Protein AF-A0A2C6ZEV0-F1 (afdb_monomer_lite)

Radius of gyration: 11.21 Å; chains: 1; bounding box: 28×20×27 Å

Sequence (64 aa):
MPTRTVDCPVALRANPALAQSYKGRDVTITVAEGHPPRLIITAPDEAALDQVEVWLAEMDTPAD

Structure (mmCIF, N/CA/C/O backbone):
data_AF-A0A2C6ZEV0-F1
#
_entry.id   AF-A0A2C6ZEV0-F1
#
loop_
_atom_site.group_PDB
_atom_site.id
_atom_site.type_symbol
_atom_site.label_atom_id
_atom_site.label_alt_id
_atom_site.label_comp_id
_atom_site.label_asym_id
_atom_site.label_entity_id
_atom_site.label_seq_id
_atom_site.pdbx_PDB_ins_code
_atom_site.Cartn_x
_atom_site.Cartn_y
_atom_site.Cartn_z
_atom_site.occupancy
_atom_site.B_iso_or_equiv
_atom_site.auth_seq_id
_atom_site.auth_comp_id
_atom_site.auth_asym_id
_atom_site.auth_atom_id
_atom_site.pdbx_PDB_model_num
ATOM 1 N N . MET A 1 1 ? -10.376 3.006 10.936 1.00 79.81 1 MET A N 1
ATOM 2 C CA . MET A 1 1 ? -9.195 2.909 10.064 1.00 79.81 1 MET A CA 1
ATOM 3 C C . MET A 1 1 ? -9.635 3.256 8.656 1.00 79.81 1 MET A C 1
ATOM 5 O O . MET A 1 1 ? -10.435 2.498 8.111 1.00 79.81 1 MET A O 1
ATOM 9 N N . PRO A 1 2 ? -9.268 4.436 8.128 1.00 92.06 2 PRO A N 1
ATOM 10 C CA . PRO A 1 2 ? -9.549 4.787 6.743 1.00 92.06 2 PRO A CA 1
ATOM 11 C C . PRO A 1 2 ? -8.754 3.902 5.774 1.00 92.06 2 PRO A C 1
ATOM 13 O O . PRO A 1 2 ? -7.641 3.458 6.071 1.00 92.06 2 PRO A O 1
ATOM 16 N N . THR A 1 3 ? -9.346 3.671 4.605 1.00 93.00 3 THR A N 1
ATOM 17 C CA . THR A 1 3 ? -8.756 2.888 3.520 1.00 93.00 3 THR A CA 1
ATOM 18 C C . THR A 1 3 ? -8.746 3.727 2.250 1.00 93.00 3 THR A C 1
ATOM 20 O O . THR A 1 3 ? -9.738 4.385 1.934 1.00 93.00 3 THR A O 1
ATOM 23 N N . ARG A 1 4 ? -7.639 3.694 1.508 1.00 92.50 4 ARG A N 1
ATOM 24 C CA . ARG A 1 4 ? -7.471 4.400 0.237 1.00 92.50 4 ARG A CA 1
ATOM 25 C C . ARG A 1 4 ? -6.881 3.460 -0.804 1.00 92.50 4 ARG A C 1
ATOM 27 O O . ARG A 1 4 ? -6.073 2.590 -0.485 1.00 92.50 4 ARG A O 1
ATOM 34 N N . THR A 1 5 ? -7.320 3.614 -2.046 1.00 91.81 5 THR A N 1
ATOM 35 C CA . THR A 1 5 ? -6.789 2.856 -3.178 1.00 91.81 5 THR A CA 1
ATOM 36 C C . THR A 1 5 ? -5.985 3.788 -4.060 1.00 91.81 5 THR A C 1
ATOM 38 O O . THR A 1 5 ? -6.510 4.809 -4.495 1.00 91.81 5 THR A O 1
ATOM 41 N N . VAL A 1 6 ? -4.740 3.419 -4.335 1.00 89.75 6 VAL A N 1
ATOM 42 C CA . VAL A 1 6 ? -3.821 4.189 -5.179 1.00 89.75 6 VAL A CA 1
ATOM 43 C C . VAL A 1 6 ? -3.213 3.294 -6.249 1.00 89.75 6 VAL A C 1
ATOM 45 O O . VAL A 1 6 ? -3.254 2.063 -6.148 1.00 89.75 6 VAL A O 1
ATOM 48 N N . ASP A 1 7 ? -2.659 3.893 -7.295 1.00 88.62 7 ASP A N 1
ATOM 49 C CA . ASP A 1 7 ? -1.914 3.146 -8.300 1.00 88.62 7 ASP A CA 1
ATOM 50 C C . ASP A 1 7 ? -0.654 2.520 -7.694 1.00 88.62 7 ASP A C 1
ATOM 52 O O . ASP A 1 7 ? 0.012 3.105 -6.843 1.00 88.62 7 ASP A O 1
ATOM 56 N N . CYS A 1 8 ? -0.338 1.290 -8.109 1.00 85.69 8 CYS A N 1
ATOM 57 C CA . CYS A 1 8 ? 0.876 0.620 -7.655 1.00 85.69 8 CYS A CA 1
ATOM 58 C C . CYS A 1 8 ? 2.099 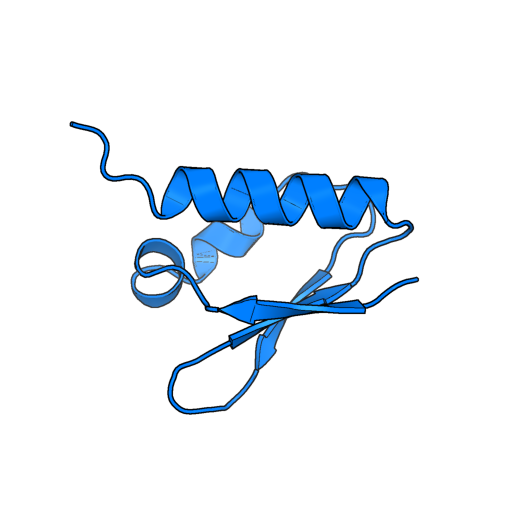1.194 -8.394 1.00 85.69 8 CYS A C 1
ATOM 60 O O . CYS A 1 8 ? 2.147 1.021 -9.620 1.00 85.69 8 CYS A O 1
ATOM 62 N N . PRO A 1 9 ? 3.080 1.805 -7.695 1.00 85.62 9 PRO A N 1
ATOM 63 C CA . PRO A 1 9 ? 4.286 2.360 -8.312 1.00 85.62 9 PRO A CA 1
ATOM 64 C C . PRO A 1 9 ? 5.091 1.301 -9.060 1.00 85.62 9 PRO A C 1
ATOM 66 O O . PRO A 1 9 ? 5.094 0.125 -8.677 1.00 85.62 9 PRO A O 1
ATOM 69 N N . VAL A 1 10 ? 5.838 1.706 -10.090 1.00 84.19 10 VAL A N 1
ATOM 70 C CA . VAL A 1 10 ? 6.627 0.762 -10.905 1.00 84.19 10 VAL A CA 1
ATOM 71 C C . VAL A 1 10 ? 7.668 0.022 -10.060 1.00 84.19 10 VAL A C 1
ATOM 73 O O . VAL A 1 10 ? 7.828 -1.190 -10.214 1.00 84.19 10 VAL A O 1
ATOM 76 N N . ALA A 1 11 ? 8.313 0.710 -9.114 1.00 83.19 11 ALA A N 1
ATOM 77 C CA . ALA A 1 11 ? 9.29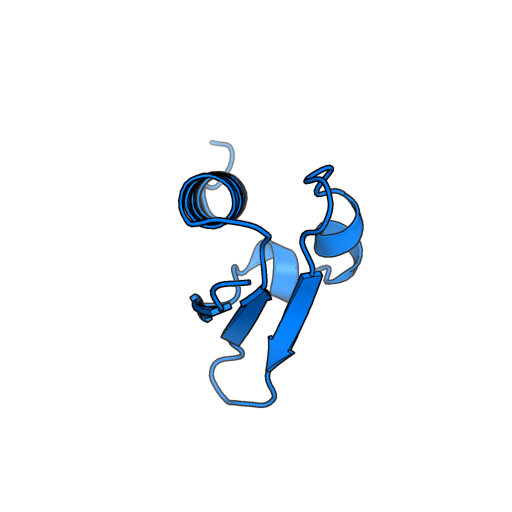0 0.111 -8.205 1.00 83.19 11 ALA A CA 1
ATOM 78 C C . ALA A 1 11 ? 8.685 -1.026 -7.359 1.00 83.19 11 ALA A C 1
ATOM 80 O O . ALA A 1 11 ? 9.283 -2.092 -7.224 1.00 83.19 11 ALA A O 1
ATOM 81 N N . LEU A 1 12 ? 7.464 -0.836 -6.852 1.00 83.25 12 LEU A N 1
ATOM 82 C CA . LEU A 1 12 ? 6.727 -1.843 -6.082 1.00 83.25 12 LEU A CA 1
ATOM 83 C C . LEU A 1 12 ? 6.220 -2.996 -6.952 1.00 83.25 12 LEU A C 1
ATOM 85 O O . LEU A 1 12 ? 6.198 -4.137 -6.494 1.00 83.25 12 LEU A O 1
ATOM 89 N N . ARG A 1 13 ? 5.864 -2.729 -8.215 1.00 81.56 13 ARG A N 1
ATOM 90 C CA . ARG A 1 13 ? 5.554 -3.787 -9.194 1.00 81.56 13 ARG A CA 1
ATOM 91 C C . ARG A 1 13 ? 6.778 -4.648 -9.495 1.00 81.56 13 ARG A C 1
ATOM 93 O O . ARG A 1 13 ? 6.650 -5.863 -9.598 1.00 81.56 13 ARG A O 1
ATOM 100 N N . ALA A 1 14 ? 7.949 -4.026 -9.639 1.00 84.06 14 ALA A N 1
ATOM 101 C CA . ALA A 1 14 ? 9.209 -4.721 -9.880 1.00 84.06 14 ALA A CA 1
ATOM 102 C C . ALA A 1 14 ? 9.702 -5.480 -8.636 1.00 84.06 14 ALA A C 1
ATOM 104 O O . ALA A 1 14 ? 10.288 -6.555 -8.764 1.00 84.06 14 ALA A O 1
ATOM 105 N N . ASN A 1 15 ? 9.455 -4.942 -7.437 1.00 85.19 15 ASN A N 1
ATOM 106 C CA . ASN A 1 15 ? 9.844 -5.555 -6.174 1.00 85.19 15 ASN A CA 1
ATOM 107 C C . ASN A 1 15 ? 8.781 -5.338 -5.071 1.00 85.19 15 ASN A C 1
ATOM 109 O O . ASN A 1 15 ? 8.858 -4.365 -4.313 1.00 85.19 15 ASN A O 1
ATOM 113 N N . PRO A 1 16 ? 7.824 -6.271 -4.902 1.00 81.50 16 PRO A N 1
ATOM 114 C CA . PRO A 1 16 ? 6.761 -6.141 -3.905 1.00 81.50 16 PRO A CA 1
ATOM 115 C C . PRO A 1 16 ? 7.271 -6.214 -2.459 1.00 81.50 16 PRO A C 1
ATOM 117 O O . PRO A 1 16 ? 6.577 -5.780 -1.540 1.00 81.50 16 PRO A O 1
ATOM 120 N N . ALA A 1 17 ? 8.493 -6.711 -2.226 1.00 83.94 17 ALA A N 1
ATOM 121 C CA . ALA A 1 17 ? 9.083 -6.727 -0.890 1.00 83.94 17 ALA A CA 1
ATOM 122 C C . ALA A 1 17 ? 9.378 -5.313 -0.358 1.00 83.94 17 ALA A C 1
ATOM 124 O O . ALA A 1 17 ? 9.462 -5.143 0.855 1.00 83.94 17 ALA A O 1
ATOM 125 N N . LEU A 1 18 ? 9.456 -4.295 -1.228 1.00 84.25 18 LEU A N 1
ATOM 126 C CA . LEU A 1 18 ? 9.630 -2.897 -0.820 1.00 84.25 18 LEU A CA 1
ATOM 127 C C . LEU A 1 18 ? 8.490 -2.392 0.072 1.00 84.25 18 LEU A C 1
ATOM 129 O O . LEU A 1 18 ? 8.734 -1.548 0.928 1.00 84.25 18 LEU A O 1
ATOM 133 N N . ALA A 1 19 ? 7.280 -2.952 -0.049 1.00 82.44 19 ALA A N 1
ATOM 134 C CA . ALA A 1 19 ? 6.157 -2.619 0.832 1.00 82.44 19 ALA A CA 1
ATOM 135 C C . ALA A 1 19 ? 6.475 -2.899 2.311 1.00 82.44 19 ALA A C 1
ATOM 137 O O . ALA A 1 19 ? 6.002 -2.185 3.189 1.00 82.44 19 ALA A O 1
ATOM 138 N N . GLN A 1 20 ? 7.319 -3.901 2.589 1.00 80.94 20 GLN A N 1
ATOM 139 C CA . GLN A 1 20 ? 7.749 -4.249 3.947 1.00 80.94 20 GLN A CA 1
ATOM 140 C C . GLN A 1 20 ? 8.762 -3.249 4.525 1.00 80.94 20 GLN A C 1
ATOM 142 O O . GLN A 1 20 ? 8.983 -3.231 5.734 1.00 80.94 20 GLN A O 1
ATOM 147 N N . SER A 1 21 ? 9.379 -2.412 3.685 1.00 84.19 21 SER A N 1
ATOM 148 C CA . SER A 1 21 ? 10.311 -1.369 4.125 1.00 84.19 21 SER A CA 1
ATOM 149 C C . SER A 1 21 ? 9.598 -0.158 4.732 1.00 84.19 21 SER A C 1
ATOM 151 O O . SER A 1 21 ? 10.239 0.636 5.424 1.00 84.19 21 SER A O 1
ATOM 153 N N . TYR A 1 22 ? 8.291 -0.001 4.498 1.00 84.69 22 TYR A N 1
ATOM 154 C CA . TYR A 1 22 ? 7.511 1.088 5.074 1.00 84.69 22 TYR A CA 1
ATOM 155 C C . TYR A 1 22 ? 7.325 0.881 6.585 1.00 84.69 22 TYR A C 1
ATOM 157 O O . TYR A 1 22 ? 6.731 -0.099 7.027 1.00 84.69 22 TYR A O 1
ATOM 165 N N . LYS A 1 23 ? 7.830 1.819 7.397 1.00 79.56 23 LYS A N 1
ATOM 166 C CA . LYS A 1 23 ? 7.828 1.733 8.873 1.00 79.56 23 LYS A CA 1
ATOM 167 C C . LYS A 1 23 ? 6.624 2.413 9.543 1.00 79.56 23 LYS A C 1
ATOM 169 O O . LYS A 1 23 ? 6.708 2.787 10.713 1.00 79.56 23 LYS A O 1
ATOM 174 N N . GLY A 1 24 ? 5.517 2.606 8.825 1.00 80.75 24 GLY A N 1
ATOM 175 C CA . GLY A 1 24 ? 4.310 3.199 9.402 1.00 80.75 24 GLY A CA 1
ATOM 176 C C . GLY A 1 24 ? 3.657 2.281 10.433 1.00 80.75 24 GLY A C 1
ATOM 177 O O . GLY A 1 24 ? 3.471 1.087 10.202 1.00 80.75 24 GLY A O 1
ATOM 178 N N . ARG A 1 25 ? 3.302 2.845 11.588 1.00 82.44 25 ARG A N 1
ATOM 179 C CA . ARG A 1 25 ? 2.638 2.113 12.669 1.00 82.44 25 ARG A CA 1
ATOM 180 C C . ARG A 1 25 ? 1.175 1.844 12.299 1.00 82.44 25 ARG A C 1
ATOM 182 O O . ARG A 1 25 ? 0.482 2.765 11.881 1.00 82.44 25 ARG A O 1
ATOM 189 N N . ASP A 1 26 ? 0.729 0.597 12.456 1.00 87.38 26 ASP A N 1
ATOM 190 C CA . ASP A 1 26 ? -0.648 0.155 12.168 1.00 87.38 26 ASP A CA 1
ATOM 191 C C . ASP A 1 26 ? -1.112 0.417 10.715 1.00 87.38 26 ASP A C 1
ATOM 193 O O . ASP A 1 26 ? -2.307 0.530 10.438 1.00 87.38 26 ASP A O 1
ATOM 197 N N . VAL A 1 27 ? -0.169 0.486 9.767 1.00 89.94 27 VAL A N 1
ATOM 198 C CA . VAL A 1 27 ? -0.465 0.605 8.335 1.00 89.94 27 VAL A CA 1
ATOM 199 C C . VAL A 1 27 ? -0.374 -0.756 7.658 1.00 89.94 27 VAL A C 1
ATOM 201 O O . VAL A 1 27 ? 0.590 -1.496 7.832 1.00 89.94 27 VAL A O 1
ATOM 204 N N . THR A 1 28 ? -1.370 -1.066 6.835 1.00 90.75 28 THR A N 1
ATOM 205 C CA . THR A 1 28 ? -1.405 -2.255 5.984 1.00 90.75 28 THR A CA 1
ATOM 206 C C . THR A 1 28 ? -1.458 -1.831 4.523 1.00 90.75 28 THR A C 1
ATOM 208 O O . THR A 1 28 ? -2.365 -1.102 4.126 1.00 90.75 28 THR A O 1
ATOM 211 N N . ILE A 1 29 ? -0.514 -2.312 3.714 1.00 90.00 29 ILE A N 1
ATOM 212 C CA . ILE A 1 29 ? -0.476 -2.094 2.264 1.00 90.00 29 ILE A CA 1
ATOM 213 C C . ILE A 1 29 ? -0.705 -3.448 1.597 1.00 90.00 29 ILE A C 1
ATOM 215 O O . ILE A 1 29 ? 0.091 -4.368 1.766 1.00 90.00 29 ILE A O 1
ATOM 219 N N . THR A 1 30 ? -1.803 -3.585 0.860 1.00 88.62 30 THR A N 1
ATOM 220 C CA . THR A 1 30 ? -2.165 -4.820 0.151 1.00 88.62 30 THR A CA 1
ATOM 221 C C . THR A 1 30 ? -2.252 -4.550 -1.342 1.00 88.62 30 THR A C 1
ATOM 223 O O . THR A 1 30 ? -2.793 -3.528 -1.755 1.00 88.62 30 THR A O 1
ATOM 226 N N . VAL A 1 31 ? -1.749 -5.461 -2.171 1.00 85.38 31 VAL A N 1
ATOM 227 C CA . VAL A 1 31 ? -1.917 -5.365 -3.625 1.00 85.38 31 VAL A CA 1
ATOM 228 C C . VAL A 1 31 ? -3.312 -5.871 -3.989 1.00 85.38 31 VAL A C 1
ATOM 230 O O . VAL A 1 31 ? -3.661 -7.006 -3.674 1.00 85.38 31 VAL A O 1
ATOM 233 N N . ALA A 1 32 ? -4.113 -5.028 -4.633 1.00 84.56 32 ALA A N 1
ATOM 234 C CA . ALA A 1 32 ? -5.398 -5.420 -5.193 1.00 84.56 32 ALA A CA 1
ATOM 235 C C . ALA A 1 32 ? -5.205 -6.052 -6.570 1.00 84.56 32 ALA A C 1
ATOM 237 O O . ALA A 1 32 ? -4.502 -5.506 -7.426 1.00 84.56 32 ALA A O 1
ATOM 238 N N . GLU A 1 33 ? -5.881 -7.176 -6.796 1.00 75.56 33 GLU A N 1
ATOM 239 C CA . GLU A 1 33 ? -5.925 -7.822 -8.102 1.00 75.56 33 GLU A CA 1
ATOM 240 C C . GLU A 1 33 ? -6.671 -6.926 -9.105 1.00 75.56 33 GLU A C 1
ATOM 242 O O . GLU A 1 33 ? -7.808 -6.509 -8.882 1.00 75.56 33 GLU A O 1
ATOM 247 N N . GLY A 1 34 ? -6.006 -6.583 -10.208 1.00 74.50 34 GLY A N 1
ATOM 248 C CA . GLY A 1 34 ? -6.536 -5.700 -11.244 1.00 74.50 34 GLY A CA 1
ATOM 249 C C . GLY A 1 34 ? -5.463 -5.317 -12.261 1.00 74.50 34 GLY A C 1
ATOM 250 O O . GLY A 1 34 ? -4.271 -5.381 -11.969 1.00 74.50 34 GLY A O 1
ATOM 251 N N . HIS A 1 35 ? -5.882 -4.929 -13.468 1.00 72.88 35 HIS A N 1
ATOM 252 C CA . HIS A 1 35 ? -4.995 -4.372 -14.491 1.00 72.88 35 HIS A CA 1
ATOM 253 C C . HIS A 1 35 ? -5.448 -2.940 -14.824 1.00 72.88 35 HIS A C 1
ATOM 255 O O . HIS A 1 35 ? -6.557 -2.776 -15.337 1.00 72.88 35 HIS A O 1
ATOM 261 N N . PRO A 1 36 ? -4.631 -1.905 -14.547 1.00 75.81 36 PRO A N 1
ATOM 262 C CA . PRO A 1 36 ? -3.330 -1.955 -13.864 1.00 75.81 36 PRO A CA 1
ATOM 263 C C . PRO A 1 36 ? -3.434 -2.361 -12.374 1.00 75.81 36 PRO A C 1
ATOM 265 O O . PRO A 1 36 ? -4.486 -2.139 -11.767 1.00 75.81 36 PRO A O 1
ATOM 268 N N . PRO A 1 37 ? -2.370 -2.947 -11.778 1.00 83.94 37 PRO A N 1
ATOM 269 C CA . PRO A 1 37 ? -2.370 -3.325 -10.366 1.00 83.94 37 PRO A CA 1
ATOM 270 C C . PRO A 1 37 ? -2.425 -2.079 -9.482 1.00 83.94 37 PRO A C 1
ATOM 272 O O . PRO A 1 37 ? -1.743 -1.079 -9.742 1.00 83.94 37 PRO A O 1
ATOM 275 N N . ARG A 1 38 ? -3.237 -2.160 -8.427 1.00 89.94 38 ARG A N 1
ATOM 276 C CA . ARG A 1 38 ? -3.479 -1.076 -7.467 1.00 89.94 38 ARG A CA 1
ATOM 277 C C . ARG A 1 38 ? -3.081 -1.512 -6.066 1.00 89.94 38 ARG A C 1
ATOM 279 O O . ARG A 1 38 ? -3.030 -2.703 -5.773 1.00 89.94 38 ARG A O 1
ATOM 286 N N . LEU A 1 39 ? -2.825 -0.549 -5.194 1.00 90.44 39 LEU A N 1
ATOM 287 C CA . LEU A 1 39 ? -2.557 -0.773 -3.780 1.00 90.44 39 LEU A CA 1
ATOM 288 C C . LEU A 1 39 ? -3.756 -0.317 -2.961 1.00 90.44 39 LEU A C 1
ATOM 290 O O . LEU A 1 39 ? -4.275 0.777 -3.162 1.00 90.44 39 LEU A O 1
ATOM 294 N N . ILE A 1 40 ? -4.184 -1.157 -2.029 1.00 92.00 40 ILE A N 1
ATOM 295 C CA . ILE A 1 40 ? -5.141 -0.827 -0.981 1.00 92.00 40 ILE A CA 1
ATOM 296 C C . ILE A 1 40 ? -4.334 -0.555 0.281 1.00 92.00 40 ILE A C 1
ATOM 298 O O . ILE A 1 40 ? -3.691 -1.451 0.828 1.00 92.00 40 ILE A O 1
ATOM 302 N N . ILE A 1 41 ? -4.381 0.687 0.737 1.00 92.81 41 ILE A N 1
ATOM 303 C CA . ILE A 1 41 ? -3.701 1.157 1.936 1.00 92.81 41 ILE A CA 1
ATOM 304 C C . ILE A 1 41 ? -4.759 1.328 3.014 1.00 92.81 41 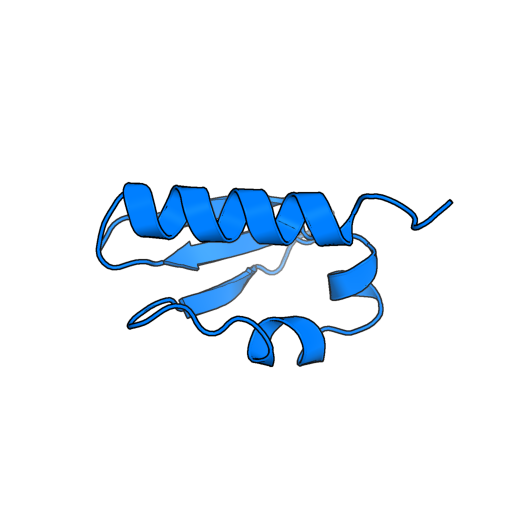ILE A C 1
ATOM 306 O O . ILE A 1 41 ? -5.740 2.037 2.810 1.00 92.81 41 ILE A O 1
ATOM 310 N N . THR A 1 42 ? -4.569 0.687 4.159 1.00 93.38 42 THR A N 1
ATOM 311 C CA . THR A 1 42 ? -5.392 0.887 5.356 1.00 93.38 42 THR A CA 1
ATOM 312 C C . THR A 1 42 ? -4.503 1.407 6.470 1.00 93.38 42 THR A C 1
ATOM 314 O O . THR A 1 42 ? -3.450 0.829 6.727 1.00 93.38 42 THR A O 1
ATOM 317 N N . ALA A 1 43 ? -4.912 2.493 7.117 1.00 93.44 43 ALA A N 1
ATOM 318 C CA . ALA A 1 43 ? -4.118 3.179 8.133 1.00 93.44 43 ALA A CA 1
ATOM 319 C C . ALA A 1 43 ? -4.985 3.541 9.356 1.00 93.44 43 ALA A C 1
ATOM 321 O O . ALA A 1 43 ? -6.217 3.454 9.279 1.00 93.44 43 ALA A O 1
ATOM 322 N N . PRO A 1 44 ? -4.390 3.943 10.495 1.00 93.56 44 PRO A N 1
ATOM 323 C CA . PRO A 1 44 ? -5.146 4.391 11.668 1.00 93.56 44 PRO A CA 1
ATOM 324 C C . PRO A 1 44 ? -5.950 5.678 11.421 1.00 93.56 44 PRO A C 1
ATOM 326 O O . PRO A 1 44 ? -7.095 5.770 11.872 1.00 93.56 44 PRO A O 1
ATOM 329 N N . ASP A 1 45 ? -5.395 6.619 10.658 1.00 94.56 45 ASP A N 1
ATOM 330 C CA . ASP A 1 45 ? -5.928 7.963 10.418 1.00 94.56 45 ASP A CA 1
ATOM 331 C C . ASP A 1 45 ? -5.514 8.508 9.035 1.00 94.56 45 ASP A C 1
ATOM 333 O O . ASP A 1 45 ? -4.749 7.874 8.304 1.00 94.56 45 ASP A O 1
ATOM 337 N N . GLU A 1 46 ? -6.055 9.668 8.649 1.00 92.00 46 GLU A N 1
ATOM 338 C CA . GLU A 1 46 ? -5.774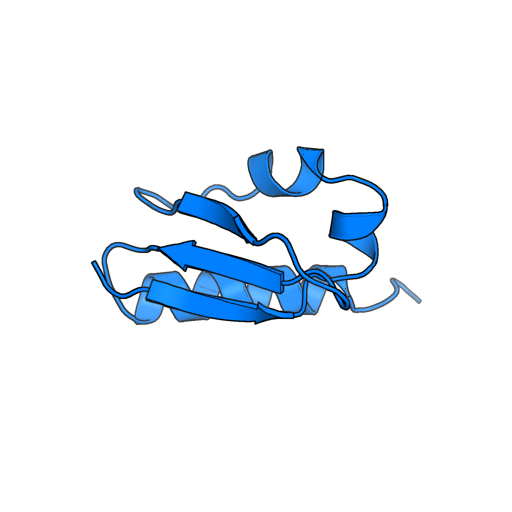 10.271 7.339 1.00 92.00 46 GLU A CA 1
ATOM 339 C C . GLU A 1 46 ? -4.339 10.790 7.201 1.00 92.00 46 GLU A C 1
ATOM 341 O O . GLU A 1 46 ? -3.795 10.734 6.102 1.00 92.00 46 GLU A O 1
ATOM 346 N N . ALA A 1 47 ? -3.690 11.230 8.285 1.00 92.38 47 ALA A N 1
ATOM 347 C CA . ALA A 1 47 ? -2.299 11.676 8.214 1.00 92.38 47 ALA A CA 1
ATOM 348 C C . ALA A 1 47 ? -1.361 10.491 7.946 1.00 92.38 47 ALA A C 1
ATOM 350 O O . ALA A 1 47 ? -0.412 10.610 7.176 1.00 92.38 47 ALA A O 1
ATOM 351 N N . ALA A 1 48 ? -1.654 9.325 8.523 1.00 92.44 48 ALA A N 1
ATOM 352 C CA . ALA A 1 48 ? -0.934 8.096 8.220 1.00 92.44 48 ALA A CA 1
ATOM 353 C C . ALA A 1 48 ? -1.134 7.632 6.764 1.00 92.44 48 ALA A C 1
ATOM 355 O O . ALA A 1 48 ? -0.185 7.114 6.180 1.00 92.44 48 ALA A O 1
ATOM 356 N N . LEU A 1 49 ? -2.320 7.824 6.166 1.00 92.12 49 LEU A N 1
ATOM 357 C CA . LEU A 1 49 ? -2.522 7.576 4.728 1.00 92.12 49 LEU A CA 1
ATOM 358 C C . LEU A 1 49 ? -1.669 8.514 3.872 1.00 92.12 49 LEU A C 1
ATOM 360 O O . LEU A 1 49 ? -0.973 8.044 2.976 1.00 92.12 49 LEU A O 1
ATOM 364 N N . ASP A 1 50 ? -1.683 9.807 4.192 1.00 91.88 50 ASP A N 1
ATOM 365 C CA . ASP A 1 50 ? -0.930 10.831 3.463 1.00 91.88 50 ASP A CA 1
ATOM 366 C C . ASP A 1 50 ? 0.582 10.528 3.470 1.00 91.88 50 ASP A C 1
ATOM 368 O O . ASP A 1 50 ? 1.240 10.560 2.433 1.00 91.88 50 ASP A O 1
ATOM 372 N N . GLN A 1 51 ? 1.119 10.086 4.615 1.00 91.38 51 GLN A N 1
ATOM 373 C CA . GLN A 1 51 ? 2.514 9.637 4.738 1.00 91.38 51 GLN A CA 1
ATOM 374 C C . GLN A 1 51 ? 2.850 8.444 3.830 1.00 91.38 51 GLN A C 1
ATOM 376 O O . GLN A 1 51 ? 3.936 8.404 3.250 1.00 91.38 51 GLN A O 1
ATOM 381 N N . VAL A 1 52 ? 1.937 7.475 3.685 1.00 91.06 52 VAL A N 1
ATOM 382 C CA . VAL A 1 52 ? 2.143 6.347 2.760 1.00 91.06 52 VAL A CA 1
ATOM 383 C C . VAL A 1 52 ? 2.175 6.850 1.326 1.00 91.06 52 VAL A C 1
ATOM 385 O O . VAL A 1 52 ? 3.022 6.416 0.555 1.00 91.06 52 VAL A O 1
ATOM 388 N N . GLU A 1 53 ? 1.268 7.751 0.956 1.00 89.38 53 GLU A N 1
ATOM 389 C CA . GLU A 1 53 ? 1.191 8.291 -0.403 1.00 89.38 53 GLU A CA 1
ATOM 390 C C . GLU A 1 53 ? 2.434 9.093 -0.779 1.00 89.38 53 GLU A C 1
ATOM 392 O O . GLU A 1 53 ? 2.967 8.892 -1.870 1.00 89.38 53 GLU A O 1
ATOM 397 N N . VAL A 1 54 ? 2.951 9.921 0.134 1.00 90.31 54 VAL A N 1
ATOM 398 C CA . VAL A 1 54 ? 4.231 10.618 -0.054 1.00 90.31 54 VAL A CA 1
ATOM 399 C C . VAL A 1 54 ? 5.356 9.611 -0.277 1.00 90.31 54 VAL A C 1
ATOM 401 O O . VAL A 1 54 ? 6.070 9.702 -1.271 1.00 90.31 54 VAL A O 1
ATOM 404 N N . TRP A 1 55 ? 5.465 8.595 0.581 1.00 90.00 55 TRP A N 1
ATOM 405 C CA . TRP A 1 55 ? 6.489 7.559 0.445 1.00 90.00 55 TRP A CA 1
ATOM 406 C C . TRP A 1 55 ? 6.372 6.766 -0.871 1.00 90.00 55 TRP A C 1
ATOM 408 O O . TRP A 1 55 ? 7.378 6.435 -1.502 1.00 90.00 55 TRP A O 1
ATOM 418 N N . LEU A 1 56 ? 5.147 6.470 -1.319 1.00 88.75 56 LEU A N 1
ATOM 419 C CA . LEU A 1 56 ? 4.896 5.818 -2.606 1.00 88.75 56 LEU A CA 1
ATOM 420 C C . LEU A 1 56 ? 5.306 6.708 -3.786 1.00 88.75 56 LEU A C 1
ATOM 422 O O . LEU A 1 56 ? 5.878 6.195 -4.747 1.00 88.75 56 LEU A O 1
ATOM 426 N N . ALA A 1 57 ? 5.046 8.014 -3.710 1.00 85.81 57 ALA A N 1
ATOM 427 C CA . ALA A 1 57 ? 5.446 8.979 -4.730 1.00 85.81 57 ALA A CA 1
ATOM 428 C C . ALA A 1 57 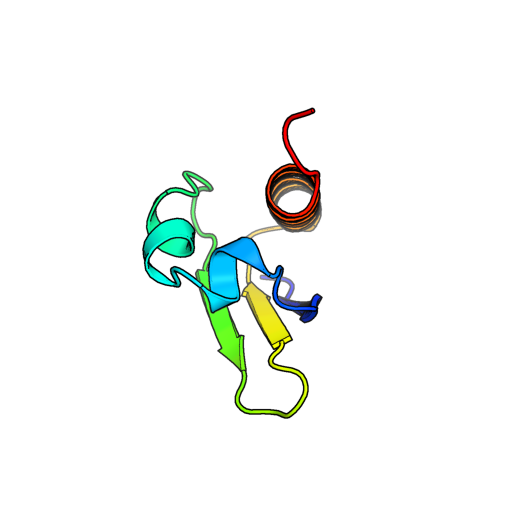? 6.976 9.136 -4.808 1.00 85.81 57 ALA A C 1
ATOM 430 O O . ALA A 1 57 ? 7.538 9.198 -5.903 1.00 85.81 57 ALA A O 1
ATOM 431 N N . GLU A 1 58 ? 7.671 9.119 -3.666 1.00 86.44 58 GLU A N 1
ATOM 432 C CA . GLU A 1 58 ? 9.139 9.143 -3.624 1.00 86.44 58 GLU A CA 1
ATOM 433 C C . GLU A 1 58 ? 9.762 7.922 -4.320 1.00 86.44 58 GLU A C 1
ATOM 435 O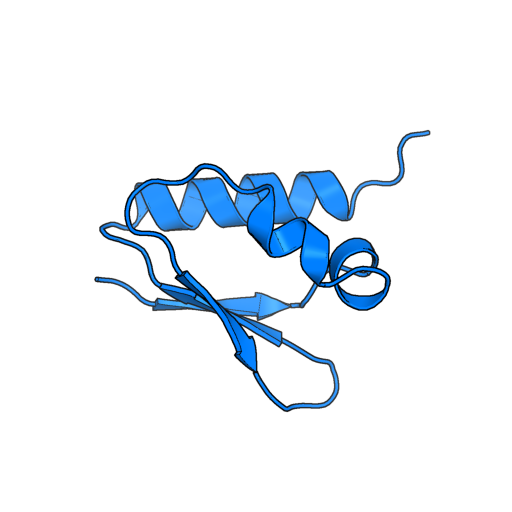 O . GLU A 1 58 ? 10.796 8.052 -4.968 1.00 86.44 58 GLU A O 1
ATOM 440 N N . MET A 1 59 ? 9.122 6.747 -4.258 1.00 81.00 59 MET A N 1
ATOM 441 C CA . MET A 1 59 ? 9.594 5.545 -4.963 1.00 81.00 59 MET A CA 1
ATOM 442 C C . MET A 1 59 ? 9.338 5.544 -6.473 1.00 81.00 59 MET A C 1
ATOM 444 O O . MET A 1 59 ? 10.008 4.799 -7.189 1.00 81.00 59 MET A O 1
ATOM 448 N N . ASP A 1 60 ? 8.355 6.304 -6.958 1.00 71.94 60 ASP A N 1
ATOM 449 C CA . ASP A 1 60 ? 8.083 6.429 -8.398 1.00 71.94 60 ASP A CA 1
ATOM 450 C C . ASP A 1 60 ? 8.985 7.481 -9.061 1.00 71.94 60 ASP A C 1
ATOM 452 O O . ASP A 1 60 ? 9.193 7.461 -10.273 1.00 71.94 60 ASP A O 1
ATOM 456 N N . THR A 1 61 ? 9.578 8.369 -8.259 1.00 67.06 61 THR A N 1
ATOM 457 C CA . THR A 1 61 ? 10.524 9.369 -8.748 1.00 67.06 61 THR A CA 1
ATOM 458 C C . THR A 1 61 ? 11.844 8.668 -9.101 1.00 67.06 61 THR A C 1
ATOM 460 O O . THR A 1 61 ? 12.489 8.114 -8.207 1.00 67.06 61 THR A O 1
ATOM 463 N N . PRO A 1 62 ? 12.284 8.652 -10.375 1.00 54.91 62 PRO A N 1
ATOM 464 C CA . PRO A 1 62 ? 13.601 8.128 -10.704 1.00 54.91 62 PRO A CA 1
ATOM 465 C C . PRO A 1 62 ? 14.653 8.986 -9.993 1.00 54.91 62 PRO A C 1
ATOM 467 O O . PRO A 1 62 ? 14.636 10.211 -10.108 1.00 54.91 62 PRO A O 1
ATOM 470 N N . ALA A 1 63 ? 15.544 8.345 -9.233 1.00 51.59 63 ALA A N 1
ATOM 471 C CA . ALA A 1 63 ? 16.772 8.989 -8.790 1.00 51.59 63 ALA A CA 1
ATOM 472 C C . ALA A 1 63 ? 17.572 9.339 -10.055 1.00 51.59 63 ALA A C 1
ATOM 474 O O . ALA A 1 63 ? 18.011 8.428 -10.756 1.00 51.59 63 ALA A O 1
ATOM 475 N N . ASP A 1 64 ? 17.623 10.634 -10.370 1.00 46.69 64 ASP A N 1
ATOM 476 C CA . ASP A 1 64 ? 18.366 11.243 -11.484 1.00 46.69 64 ASP A CA 1
ATOM 477 C C . ASP A 1 64 ? 19.820 10.744 -11.572 1.00 46.69 64 ASP A C 1
ATOM 479 O O . ASP A 1 64 ? 20.495 10.679 -10.512 1.00 46.69 64 ASP A O 1
#

Organism: NCBI:txid1335062

Secondary structure (DSSP, 8-state):
--EEEEEPPHHHHH-GGGGGG---TT-EEEEEPSSS-EEEEE-SSHHHHHHHHHHHHHHHS---

pLDDT: mean 84.56, std 9.52, range [46.69, 94.56]

Foldseek 3Di:
DDKDKAQQAPQCVVPVCVVVVDPQDQKDWDWDDDVVIIIIIDHPDPVSVVVVVVVRVVSNDPPD